Protein AF-A0AA90VCQ7-F1 (afdb_monomer)

Radius of gyration: 19.32 Å; Cα contacts (8 Å, |Δi|>4): 258; chains: 1; bounding box: 56×34×56 Å

Nearest PDB structures (foldseek):
  5odn-assembly1_E  TM=2.043E-01  e=3.892E-01  Salinibacter ruber DSM 13855
  5v8f-assembly1_6  TM=2.383E-01  e=9.990E-01  Saccharomyces cerevisiae S288C
  5fmq-assembly1_A  TM=2.289E-01  e=4.359E+00  Influenza A virus
  3m86-assembly2_B  TM=1.647E-01  e=1.910E+00  Entamoeba histolytica HM-1:IMSS
  6f5p-assembly1_F  TM=1.838E-01  e=8.334E+00  Influenza C virus (C/Johannesburg/1/66)

Foldseek 3Di:
DDDVVVVLVVVVQDDPDPPDDPVLEDEPVVQEDEPPHDQLQRKKWWADKDKDFDSPAWDWDFDWDQDPVRDTDGDTDIGTQIKMKTKIWGFPDDPDPDTDTDPRIHMYMDSAPQASVCCVPVDDPVPPGDMWGFYWDADPVRDIGTHTD

Secondary structure (DSSP, 8-state):
---HHHHHHHHHT--SSTT--GGGB--GGGTEE-TTS-GGGS-EEEEEEEEEEEEEEEEEEEEEEE-TTS-EEEEEEEEEEEEEEEEEEEEEEEETTEEEEPSS-EEEEE--HHHHHHHHHT--GGG-SEEE-EEEEE-TT--EEEEE-

Structure (mmCIF, N/CA/C/O backbone):
data_AF-A0AA90VCQ7-F1
#
_entry.id   AF-A0AA90VCQ7-F1
#
loop_
_atom_site.group_PDB
_atom_site.id
_atom_site.type_symbol
_atom_site.label_atom_id
_atom_site.label_alt_id
_atom_site.label_comp_id
_atom_site.label_asym_id
_atom_site.label_entity_id
_atom_site.label_seq_id
_atom_site.pdbx_PDB_ins_code
_atom_site.Cartn_x
_atom_site.Cartn_y
_atom_site.Cartn_z
_atom_site.occupancy
_atom_site.B_iso_or_equiv
_atom_site.auth_seq_id
_atom_site.auth_comp_id
_atom_site.auth_asym_id
_atom_site.auth_atom_id
_atom_site.pdbx_PDB_model_num
ATOM 1 N N . MET A 1 1 ? -37.667 10.766 -3.339 1.00 46.12 1 MET A N 1
ATOM 2 C CA . MET A 1 1 ? -37.133 10.144 -2.107 1.00 46.12 1 MET A CA 1
ATOM 3 C C . MET A 1 1 ? -36.190 9.017 -2.509 1.00 46.12 1 MET A C 1
ATOM 5 O O . MET A 1 1 ? -36.651 7.991 -3.000 1.00 46.12 1 MET A O 1
ATOM 9 N N . GLU A 1 2 ? -34.876 9.221 -2.417 1.00 44.97 2 GLU A N 1
ATOM 10 C CA . GLU A 1 2 ? -33.913 8.156 -2.721 1.00 44.97 2 GLU A CA 1
ATOM 11 C C . GLU A 1 2 ? -33.867 7.127 -1.586 1.00 44.97 2 GLU A C 1
ATOM 13 O O . GLU A 1 2 ? -33.763 7.473 -0.413 1.00 44.97 2 GLU A O 1
ATOM 18 N N . ARG A 1 3 ? -33.965 5.838 -1.935 1.00 47.00 3 ARG A N 1
ATOM 19 C CA . ARG A 1 3 ? -33.907 4.733 -0.968 1.00 47.00 3 ARG A CA 1
ATOM 20 C C . ARG A 1 3 ? -32.536 4.707 -0.282 1.00 47.00 3 ARG A C 1
ATOM 22 O O . ARG A 1 3 ? -31.514 4.746 -0.963 1.00 47.00 3 ARG A O 1
ATOM 29 N N . PHE A 1 4 ? -32.509 4.525 1.040 1.00 52.91 4 PHE A N 1
ATOM 30 C CA . PHE A 1 4 ? -31.293 4.478 1.872 1.00 52.91 4 PHE A CA 1
ATOM 31 C C . PHE A 1 4 ? -30.213 3.516 1.329 1.00 52.91 4 PHE A C 1
ATOM 33 O O . PHE A 1 4 ? -29.022 3.813 1.369 1.00 52.91 4 PHE A O 1
ATOM 40 N N . GLY A 1 5 ? -30.619 2.405 0.701 1.00 51.59 5 GLY A N 1
ATOM 41 C CA . GLY A 1 5 ? -29.701 1.471 0.038 1.00 51.59 5 GLY A CA 1
ATOM 42 C C . GLY A 1 5 ? -28.903 2.063 -1.139 1.00 51.59 5 GLY A C 1
ATOM 43 O O . GLY A 1 5 ? -27.759 1.661 -1.352 1.00 51.59 5 GLY A O 1
ATOM 44 N N . LYS A 1 6 ? -29.449 3.044 -1.877 1.00 53.03 6 LYS A N 1
ATOM 45 C CA . LYS A 1 6 ? -28.712 3.783 -2.923 1.00 53.03 6 LYS A CA 1
ATOM 46 C C . LYS A 1 6 ? -27.682 4.736 -2.311 1.00 53.03 6 LYS A C 1
ATOM 48 O O . LYS A 1 6 ? -26.546 4.759 -2.772 1.00 53.03 6 LYS A O 1
ATOM 53 N N . LEU A 1 7 ? -28.036 5.422 -1.224 1.00 50.53 7 LEU A N 1
ATOM 54 C CA . LEU A 1 7 ? -27.128 6.294 -0.464 1.00 50.53 7 LEU A CA 1
ATOM 55 C C . LEU A 1 7 ? -25.954 5.517 0.152 1.00 50.53 7 LEU A C 1
ATOM 57 O O . LEU A 1 7 ? -24.810 5.961 0.080 1.00 50.53 7 LEU A O 1
ATOM 61 N N . VAL A 1 8 ? -26.204 4.321 0.693 1.00 51.72 8 VAL A N 1
ATOM 62 C CA . VAL A 1 8 ? -25.148 3.442 1.227 1.00 51.72 8 VAL A CA 1
ATOM 63 C C . VAL A 1 8 ? -24.226 2.937 0.111 1.00 51.72 8 VAL A C 1
ATOM 65 O O . VAL A 1 8 ? -23.008 2.946 0.280 1.00 51.72 8 VAL A O 1
ATOM 68 N N . LYS A 1 9 ? -24.769 2.554 -1.055 1.00 50.59 9 LYS A N 1
ATOM 69 C CA . LYS A 1 9 ? -23.951 2.183 -2.224 1.00 50.59 9 LYS A CA 1
ATOM 70 C C . LYS A 1 9 ? -23.121 3.356 -2.750 1.00 50.59 9 LYS A C 1
ATOM 72 O O . LYS A 1 9 ? -21.967 3.139 -3.093 1.00 50.59 9 LYS A O 1
ATOM 77 N N . ALA A 1 10 ? -23.663 4.575 -2.765 1.00 49.78 10 ALA A N 1
ATOM 78 C CA . ALA A 1 10 ? -22.946 5.783 -3.179 1.00 49.78 10 ALA A CA 1
ATOM 79 C C . ALA A 1 10 ? -21.794 6.141 -2.220 1.00 49.78 10 ALA A C 1
ATOM 81 O O . ALA A 1 10 ? -20.706 6.492 -2.668 1.00 49.78 10 ALA A O 1
ATOM 82 N N . ARG A 1 11 ? -21.980 5.963 -0.903 1.00 51.62 11 ARG A N 1
ATOM 83 C CA . ARG A 1 11 ? -20.917 6.169 0.101 1.00 51.62 11 ARG A CA 1
ATOM 84 C C . ARG A 1 11 ? -19.820 5.100 0.041 1.00 51.62 11 ARG A C 1
ATOM 86 O O . ARG A 1 11 ? -18.648 5.440 0.127 1.00 51.62 11 ARG A O 1
ATOM 93 N N . LYS A 1 12 ? -20.179 3.828 -0.183 1.00 52.22 12 LYS A N 1
ATOM 94 C CA . LYS A 1 12 ? -19.223 2.715 -0.396 1.00 52.22 12 LYS A CA 1
ATOM 95 C C . LYS A 1 12 ? -18.449 2.807 -1.721 1.00 52.22 12 LYS A C 1
ATOM 97 O O . LYS A 1 12 ? -17.492 2.079 -1.929 1.00 52.22 12 LYS A O 1
ATOM 102 N N . SER A 1 13 ? -18.898 3.673 -2.624 1.00 55.50 13 SER A N 1
ATOM 103 C CA . SER A 1 13 ? -18.456 3.803 -4.013 1.00 55.50 13 SER A CA 1
ATOM 104 C C . SER A 1 13 ? -17.464 4.946 -4.233 1.00 55.50 13 SER A C 1
ATOM 106 O O . SER A 1 13 ? -17.112 5.215 -5.384 1.00 55.50 13 SER A O 1
ATOM 108 N N . ARG A 1 14 ? -17.085 5.681 -3.186 1.00 70.69 14 ARG A N 1
ATOM 109 C CA . ARG A 1 14 ? -16.245 6.864 -3.351 1.00 70.69 14 ARG A CA 1
ATOM 110 C C . ARG A 1 14 ? -14.819 6.437 -3.654 1.00 70.69 14 ARG A C 1
ATOM 112 O O . ARG A 1 14 ? -14.109 5.980 -2.766 1.00 70.69 14 ARG A O 1
ATOM 119 N N . VAL A 1 15 ? -14.440 6.604 -4.915 1.00 84.12 15 VAL A N 1
ATOM 120 C CA . VAL A 1 15 ? -13.051 6.541 -5.355 1.00 84.12 15 VAL A CA 1
ATOM 121 C C . VAL A 1 15 ? -12.244 7.531 -4.493 1.00 84.12 15 VAL A C 1
ATOM 123 O O . VAL A 1 15 ? -12.715 8.653 -4.284 1.00 84.12 15 VAL A O 1
ATOM 126 N N . PRO A 1 16 ? -11.096 7.127 -3.916 1.00 87.25 16 PRO A N 1
ATOM 127 C CA . PRO A 1 16 ? -10.407 7.928 -2.901 1.00 87.25 16 PRO A CA 1
ATOM 128 C C . PRO A 1 16 ? -9.635 9.116 -3.495 1.00 87.25 16 PRO A C 1
ATOM 130 O O . PRO A 1 16 ? -9.330 10.084 -2.790 1.00 87.25 16 PRO A O 1
ATOM 133 N N . PHE A 1 17 ? -9.352 9.063 -4.795 1.00 90.50 17 PHE A N 1
ATOM 134 C CA . PHE A 1 17 ? -8.559 10.044 -5.524 1.00 90.50 17 PHE A CA 1
ATOM 135 C C . PHE A 1 17 ? -9.380 10.664 -6.654 1.00 90.50 17 PHE A C 1
ATOM 137 O O . PHE A 1 17 ? -10.181 9.991 -7.305 1.00 90.50 17 PHE A O 1
ATOM 144 N N . GLU A 1 18 ? -9.201 11.966 -6.863 1.00 87.12 18 GLU A N 1
ATOM 145 C CA . GLU A 1 18 ? -9.884 12.697 -7.927 1.00 87.12 18 GLU A CA 1
ATOM 146 C C . GLU A 1 18 ? -9.402 12.223 -9.306 1.00 87.12 18 GLU A C 1
ATOM 148 O O . GLU A 1 18 ? -8.233 11.890 -9.487 1.00 87.12 18 GLU A O 1
ATOM 153 N N . GLY A 1 19 ? -10.319 12.148 -10.273 1.00 86.12 19 GLY A N 1
ATOM 154 C CA . GLY A 1 19 ? -10.023 11.699 -11.638 1.00 86.12 19 GLY A CA 1
ATOM 155 C C . GLY A 1 19 ? -9.913 10.180 -11.825 1.00 86.12 19 GLY A C 1
ATOM 156 O O . GLY A 1 19 ? -9.904 9.722 -12.965 1.00 86.12 19 GLY A O 1
ATOM 157 N N . MET A 1 20 ? -9.891 9.387 -10.749 1.00 90.12 20 MET A N 1
ATOM 158 C CA . MET A 1 20 ? -9.843 7.926 -10.849 1.00 90.12 20 MET A CA 1
ATOM 159 C C . MET A 1 20 ? -11.234 7.289 -11.002 1.00 90.12 20 MET A C 1
ATOM 161 O O . MET A 1 20 ? -12.262 7.832 -10.586 1.00 90.12 20 MET A O 1
ATOM 165 N N . GLN A 1 21 ? -11.261 6.086 -11.572 1.00 90.06 21 GLN A N 1
ATOM 166 C CA . GLN A 1 21 ? -12.461 5.289 -11.819 1.00 90.06 21 GLN A CA 1
ATOM 167 C C . GLN A 1 21 ? -12.435 3.988 -11.029 1.00 90.06 21 GLN A C 1
ATOM 169 O O . GLN A 1 21 ? -11.384 3.403 -10.808 1.00 90.06 21 GLN A O 1
ATOM 174 N N . LYS A 1 22 ? -13.609 3.451 -10.690 1.00 87.81 22 LYS A N 1
ATOM 175 C CA . LYS A 1 22 ? -13.716 2.178 -9.956 1.00 87.81 22 LYS A CA 1
ATOM 176 C C . LYS A 1 22 ? -13.043 0.984 -10.620 1.00 87.81 22 LYS A C 1
ATOM 178 O O . LYS A 1 22 ? -12.649 0.064 -9.920 1.00 87.81 22 LYS A O 1
ATOM 183 N N . SER A 1 23 ? -12.964 0.969 -11.945 1.00 90.06 23 SER A N 1
ATOM 184 C CA . SER A 1 23 ? -12.272 -0.082 -12.696 1.00 90.06 23 SER A CA 1
ATOM 185 C C . SER A 1 23 ? -10.775 -0.141 -12.388 1.00 90.06 23 SER A C 1
ATOM 187 O O . SER A 1 23 ? -10.169 -1.186 -12.574 1.00 90.06 23 SER A O 1
ATOM 189 N N . GLN A 1 24 ? -10.192 0.956 -11.896 1.00 93.19 24 GLN A N 1
ATOM 190 C CA . GLN A 1 24 ? -8.792 1.040 -11.476 1.00 93.19 24 GLN A CA 1
ATOM 191 C C . GLN A 1 24 ? -8.569 0.512 -10.052 1.00 93.19 24 GLN A C 1
ATOM 193 O O . GLN A 1 24 ? -7.433 0.498 -9.582 1.00 93.19 24 GLN A O 1
ATOM 198 N N . GLN A 1 25 ? -9.633 0.099 -9.355 1.00 94.69 25 GLN A N 1
ATOM 199 C CA . GLN A 1 25 ? -9.511 -0.498 -8.035 1.00 94.69 25 GLN A CA 1
ATOM 200 C C . GLN A 1 25 ? -8.943 -1.914 -8.130 1.00 94.69 25 GLN A C 1
ATOM 202 O O . GLN A 1 25 ? -9.532 -2.763 -8.797 1.00 94.69 25 GLN A O 1
ATOM 207 N N . GLN A 1 26 ? -7.873 -2.180 -7.389 1.00 94.56 26 GLN A N 1
ATOM 208 C CA . GLN A 1 26 ? -7.269 -3.506 -7.253 1.00 94.56 26 GLN A CA 1
ATOM 209 C C . GLN A 1 26 ? -7.349 -4.029 -5.815 1.00 94.56 26 GLN A C 1
ATOM 211 O O . GLN A 1 26 ? -7.642 -3.283 -4.866 1.00 94.56 26 GLN A O 1
ATOM 216 N N . SER A 1 27 ? -7.143 -5.337 -5.666 1.00 92.50 27 SER A N 1
ATOM 217 C CA . SER A 1 27 ? -6.935 -5.971 -4.369 1.00 92.50 27 SER A CA 1
ATOM 218 C C . SER A 1 27 ? -5.495 -5.746 -3.924 1.00 92.50 27 SER A C 1
ATOM 220 O O . SER A 1 27 ? -4.585 -5.668 -4.742 1.00 92.50 27 SER A O 1
ATOM 222 N N . ILE A 1 28 ? -5.262 -5.700 -2.612 1.00 91.81 28 ILE A N 1
ATOM 223 C CA . ILE A 1 28 ? -3.885 -5.718 -2.102 1.00 91.81 28 ILE A CA 1
ATOM 224 C C . ILE A 1 28 ? -3.162 -7.021 -2.463 1.00 91.81 28 ILE A C 1
ATOM 226 O O . ILE A 1 28 ? -1.953 -7.016 -2.643 1.00 91.81 28 ILE A O 1
ATOM 230 N N . GLU A 1 29 ? -3.903 -8.119 -2.624 1.00 91.88 29 GLU A N 1
ATOM 231 C CA . GLU A 1 29 ? -3.360 -9.417 -3.045 1.00 91.88 29 GLU A CA 1
ATOM 232 C C . GLU A 1 29 ? -2.692 -9.361 -4.424 1.00 91.88 29 GLU A C 1
ATOM 234 O O . GLU A 1 29 ? -1.787 -10.148 -4.678 1.00 91.88 29 GLU A O 1
ATOM 239 N N . ASP A 1 30 ? -3.069 -8.400 -5.273 1.00 91.44 30 ASP A N 1
ATOM 240 C CA . ASP A 1 30 ? -2.511 -8.253 -6.621 1.00 91.44 30 ASP A CA 1
ATOM 241 C C . ASP A 1 30 ? -1.079 -7.683 -6.616 1.00 91.44 30 ASP A C 1
ATOM 243 O O . ASP A 1 30 ? -0.386 -7.765 -7.627 1.00 91.44 30 ASP A O 1
ATOM 247 N N . ILE A 1 31 ? -0.635 -7.098 -5.497 1.00 93.81 31 ILE A N 1
ATOM 248 C CA . ILE A 1 31 ? 0.665 -6.414 -5.380 1.00 93.81 31 ILE A CA 1
ATOM 249 C C . ILE A 1 31 ? 1.560 -6.976 -4.269 1.00 93.81 31 ILE A C 1
ATOM 251 O O . ILE A 1 31 ? 2.641 -6.443 -4.022 1.00 93.81 31 ILE A O 1
ATOM 255 N N . ILE A 1 32 ? 1.108 -8.008 -3.553 1.00 94.88 32 ILE A N 1
ATOM 256 C CA . ILE A 1 32 ? 1.890 -8.596 -2.465 1.00 94.88 32 ILE A CA 1
ATOM 257 C C . ILE A 1 32 ? 3.038 -9.421 -3.048 1.00 94.88 32 ILE A C 1
ATOM 259 O O . ILE A 1 32 ? 2.819 -10.366 -3.802 1.00 94.88 32 ILE A O 1
ATOM 263 N N . CYS A 1 33 ? 4.257 -9.106 -2.618 1.00 95.44 33 CYS A N 1
ATOM 264 C CA . CYS A 1 33 ? 5.422 -9.953 -2.817 1.00 95.44 33 CYS A CA 1
ATOM 265 C C . CYS A 1 33 ? 5.477 -10.996 -1.698 1.00 95.44 33 CYS A C 1
ATOM 267 O O . CYS A 1 33 ? 5.690 -10.662 -0.529 1.00 95.44 33 CYS A O 1
ATOM 269 N N . HIS A 1 34 ? 5.272 -12.266 -2.031 1.00 93.25 34 HIS A N 1
ATOM 270 C CA . HIS A 1 34 ? 5.375 -13.352 -1.064 1.00 93.25 34 HIS A CA 1
ATOM 271 C C . HIS A 1 34 ? 6.832 -13.700 -0.737 1.00 93.25 34 HIS A C 1
ATOM 273 O O . HIS A 1 34 ? 7.754 -13.450 -1.513 1.00 93.25 34 HIS A O 1
ATOM 279 N N . GLU A 1 35 ? 7.034 -14.330 0.421 1.00 87.69 35 GLU A N 1
ATOM 280 C CA . GLU A 1 35 ? 8.355 -14.748 0.887 1.00 87.69 35 GLU A CA 1
ATOM 281 C C . GLU A 1 35 ? 9.054 -15.654 -0.146 1.00 87.69 35 GLU A C 1
ATOM 283 O O . GLU A 1 35 ? 8.521 -16.687 -0.559 1.00 87.69 35 GLU A O 1
ATOM 288 N N . GLY A 1 36 ? 10.255 -15.249 -0.572 1.00 85.44 36 GLY A N 1
ATOM 289 C CA . GLY A 1 36 ? 11.054 -15.953 -1.580 1.00 85.44 36 GLY A CA 1
ATOM 290 C C . GLY A 1 36 ? 10.769 -15.561 -3.035 1.00 85.44 36 GLY A C 1
ATOM 291 O O . GLY A 1 36 ? 11.397 -16.122 -3.934 1.00 85.44 36 GLY A O 1
ATOM 292 N N . GLN A 1 37 ? 9.852 -14.622 -3.287 1.00 91.75 37 GLN A N 1
ATOM 293 C CA . GLN A 1 37 ? 9.671 -14.019 -4.607 1.00 91.75 37 GLN A CA 1
ATOM 294 C C . GLN A 1 37 ? 10.667 -12.877 -4.849 1.00 91.75 37 GLN A C 1
ATOM 296 O O . GLN A 1 37 ? 11.265 -12.333 -3.926 1.00 91.75 37 GLN A O 1
ATOM 301 N N . ASP A 1 38 ? 10.860 -12.552 -6.125 1.00 90.62 38 ASP A N 1
ATOM 302 C CA . ASP A 1 38 ? 11.719 -11.457 -6.568 1.00 90.62 38 ASP A CA 1
ATOM 303 C C . ASP A 1 38 ? 10.988 -10.119 -6.409 1.00 90.62 38 ASP A C 1
ATOM 305 O O . ASP A 1 38 ? 10.065 -9.829 -7.175 1.00 90.62 38 ASP A O 1
ATOM 309 N N . GLU A 1 39 ? 11.405 -9.321 -5.423 1.00 91.44 39 GLU A N 1
ATOM 310 C CA . GLU A 1 39 ? 10.809 -8.021 -5.083 1.00 91.44 39 GLU A CA 1
ATOM 311 C C . GLU A 1 39 ? 10.747 -7.066 -6.283 1.00 91.44 39 GLU A C 1
ATOM 313 O O . GLU A 1 39 ? 9.759 -6.350 -6.447 1.00 91.44 39 GLU A O 1
ATOM 318 N N . ASN A 1 40 ? 11.721 -7.133 -7.196 1.00 91.38 40 ASN A N 1
ATOM 319 C CA . ASN A 1 40 ? 11.770 -6.270 -8.378 1.00 91.38 40 ASN A CA 1
ATOM 320 C C . ASN A 1 40 ? 10.566 -6.460 -9.314 1.00 91.3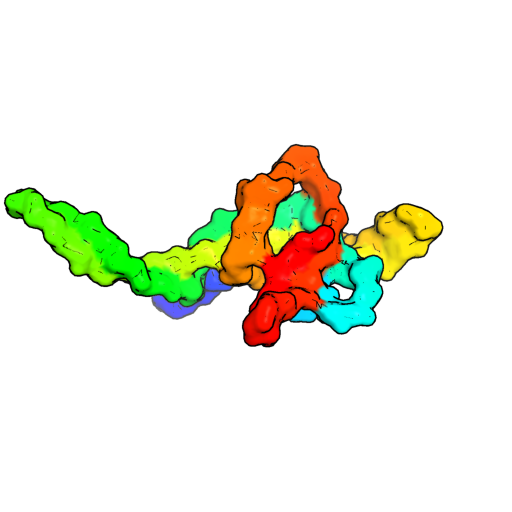8 40 ASN A C 1
ATOM 322 O O . ASN A 1 40 ? 10.248 -5.573 -10.101 1.00 91.38 40 ASN A O 1
ATOM 326 N N . LYS A 1 41 ? 9.875 -7.605 -9.240 1.00 91.75 41 LYS A N 1
ATOM 327 C CA . LYS A 1 41 ? 8.666 -7.884 -10.037 1.00 91.75 41 LYS A CA 1
ATOM 328 C C . LYS A 1 41 ? 7.381 -7.360 -9.399 1.00 91.75 41 LYS A C 1
ATOM 330 O O . LYS A 1 41 ? 6.343 -7.371 -10.052 1.00 91.75 41 LYS A O 1
ATOM 335 N N . PHE A 1 42 ? 7.450 -6.936 -8.141 1.00 95.00 42 PHE A N 1
ATOM 336 C CA . PHE A 1 42 ? 6.317 -6.464 -7.342 1.00 95.00 42 PHE A CA 1
ATOM 337 C C . PHE A 1 42 ? 6.479 -5.001 -6.917 1.00 95.00 42 PHE A C 1
ATOM 339 O O . PHE A 1 42 ? 5.736 -4.517 -6.063 1.00 95.00 42 PHE A O 1
ATOM 346 N N . LEU A 1 43 ? 7.437 -4.291 -7.520 1.00 96.44 43 LEU A N 1
ATOM 347 C CA . LEU A 1 43 ? 7.611 -2.862 -7.316 1.00 96.44 43 LEU A CA 1
ATOM 348 C C . LEU A 1 43 ? 6.348 -2.105 -7.712 1.00 96.44 43 LEU A C 1
ATOM 350 O O . LEU A 1 43 ? 5.782 -2.281 -8.799 1.00 96.44 43 LEU A O 1
ATOM 354 N N . ILE A 1 44 ? 5.942 -1.220 -6.812 1.00 97.12 44 ILE A N 1
ATOM 355 C CA . ILE A 1 44 ? 4.916 -0.222 -7.052 1.00 97.12 44 ILE A CA 1
ATOM 356 C C . ILE A 1 44 ? 5.517 1.168 -6.875 1.00 97.12 44 ILE A C 1
ATOM 358 O O . ILE A 1 44 ? 6.320 1.406 -5.975 1.00 97.12 44 ILE A O 1
ATOM 362 N N . GLN A 1 45 ? 5.086 2.105 -7.709 1.00 97.38 45 GLN A N 1
ATOM 363 C CA . GLN A 1 45 ? 5.362 3.521 -7.522 1.00 97.38 45 GLN A CA 1
ATOM 364 C C . GLN A 1 45 ? 4.167 4.140 -6.820 1.00 97.38 45 GLN A C 1
ATOM 366 O O . GLN A 1 45 ? 3.095 4.259 -7.419 1.00 97.38 45 GLN A O 1
ATOM 371 N N . VAL A 1 46 ? 4.329 4.532 -5.561 1.00 97.06 46 VAL A N 1
ATOM 372 C CA . VAL A 1 46 ? 3.295 5.241 -4.807 1.00 97.06 46 VAL A CA 1
ATOM 373 C C . VAL A 1 46 ? 3.244 6.680 -5.303 1.00 97.06 46 VAL A C 1
ATOM 375 O O . VAL A 1 46 ? 4.234 7.402 -5.262 1.00 97.06 46 VAL A O 1
ATOM 378 N N . ILE A 1 47 ? 2.073 7.091 -5.787 1.00 96.69 47 ILE A N 1
ATOM 379 C CA . ILE A 1 47 ? 1.825 8.423 -6.359 1.00 96.69 47 ILE A CA 1
ATOM 380 C C . ILE A 1 47 ? 1.120 9.319 -5.347 1.00 96.69 47 ILE A C 1
ATOM 382 O O . ILE A 1 47 ? 1.412 10.505 -5.251 1.00 96.69 47 ILE A O 1
ATOM 386 N N . ASP A 1 48 ? 0.158 8.759 -4.615 1.00 96.00 48 ASP A N 1
ATOM 387 C CA . ASP A 1 48 ? -0.592 9.465 -3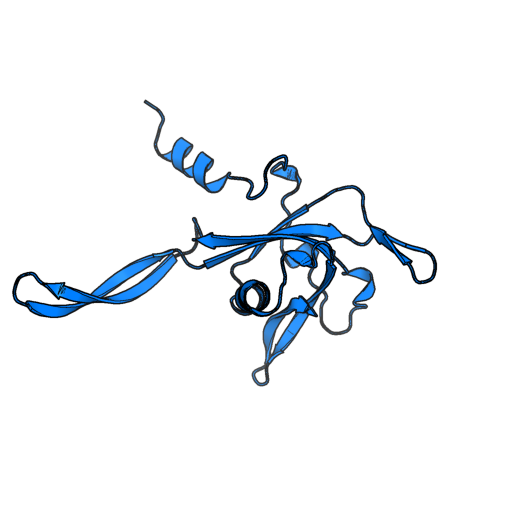.578 1.00 96.00 48 ASP A CA 1
ATOM 388 C C . ASP A 1 48 ? -1.124 8.454 -2.554 1.00 96.00 48 ASP A C 1
ATOM 390 O O . ASP A 1 48 ? -1.348 7.279 -2.866 1.00 96.00 48 ASP A O 1
ATOM 394 N N . TYR A 1 49 ? -1.356 8.902 -1.325 1.00 95.56 49 TYR A N 1
ATOM 395 C CA . TYR A 1 49 ? -1.907 8.069 -0.267 1.00 95.56 49 TYR A CA 1
ATOM 396 C C . TYR A 1 49 ? -2.783 8.867 0.700 1.00 95.56 49 TYR A C 1
ATOM 398 O O . TYR A 1 49 ? -2.582 10.057 0.954 1.00 95.56 49 TYR A O 1
ATOM 406 N N . LYS A 1 50 ? -3.783 8.193 1.274 1.00 93.94 50 LYS A N 1
ATOM 407 C CA . LYS A 1 50 ? -4.696 8.772 2.269 1.00 93.94 50 LYS A CA 1
ATOM 408 C C . LYS A 1 50 ? -5.011 7.769 3.359 1.00 93.94 50 LYS A C 1
ATOM 410 O O . LYS A 1 50 ? -5.313 6.615 3.065 1.00 93.94 50 LYS A O 1
ATOM 415 N N . VAL A 1 51 ? -5.001 8.221 4.606 1.00 92.31 51 VAL A N 1
ATOM 416 C CA . VAL A 1 51 ? -5.482 7.438 5.745 1.00 92.31 51 VAL A CA 1
ATOM 417 C C . VAL A 1 51 ? -6.792 8.048 6.218 1.00 92.31 51 VAL A C 1
ATOM 419 O O . VAL A 1 51 ? -6.815 9.154 6.749 1.00 92.31 51 VAL A O 1
ATOM 422 N N . ASP A 1 52 ? -7.879 7.310 6.020 1.00 88.00 52 ASP A N 1
ATOM 423 C CA . ASP A 1 52 ? -9.243 7.751 6.304 1.00 88.00 52 ASP A CA 1
ATOM 424 C C . ASP A 1 52 ? -9.969 6.743 7.203 1.00 88.00 52 ASP A C 1
ATOM 426 O O . ASP A 1 52 ? -9.529 5.606 7.402 1.00 88.00 52 ASP A O 1
ATOM 430 N N . ASP A 1 53 ? -11.129 7.144 7.717 1.00 86.19 53 ASP A N 1
ATOM 431 C CA . ASP A 1 53 ? -12.026 6.239 8.429 1.00 86.19 53 ASP A CA 1
ATOM 432 C C . ASP A 1 53 ? -12.691 5.249 7.460 1.00 86.19 53 ASP A C 1
ATOM 434 O O . ASP A 1 53 ? -13.208 5.596 6.391 1.00 86.19 53 ASP A O 1
ATOM 438 N N . SER A 1 54 ? -12.697 3.979 7.846 1.00 80.62 54 SER A N 1
ATOM 439 C CA . SER A 1 54 ? -13.318 2.896 7.101 1.00 80.62 54 SER A CA 1
ATOM 440 C C . SER A 1 54 ? -14.835 3.033 7.142 1.00 80.62 54 SER A C 1
ATOM 442 O O . SER A 1 54 ? -15.467 3.126 8.190 1.00 80.62 54 SER A O 1
ATOM 444 N N . VAL A 1 55 ? -15.450 2.987 5.962 1.00 76.38 55 VAL A N 1
ATOM 445 C CA . VAL A 1 55 ? -16.914 3.020 5.815 1.00 76.38 55 VAL A CA 1
ATOM 446 C C . VAL A 1 55 ? -17.540 1.649 6.115 1.00 76.38 55 VAL A C 1
ATOM 448 O O . VAL A 1 55 ? -18.753 1.543 6.306 1.00 76.38 55 VAL A O 1
ATOM 451 N N . ILE A 1 56 ? -16.731 0.584 6.110 1.00 76.12 56 ILE A N 1
ATOM 452 C CA . ILE A 1 56 ? -17.189 -0.809 6.190 1.00 76.12 5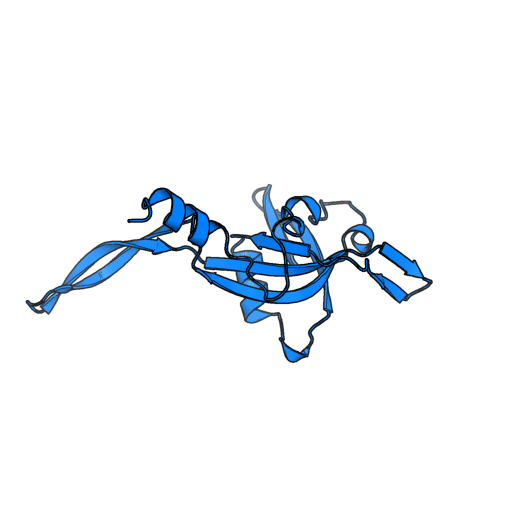6 ILE A CA 1
ATOM 453 C C . ILE A 1 56 ? -16.768 -1.442 7.512 1.00 76.12 56 ILE A C 1
ATOM 455 O O . ILE A 1 56 ? -17.594 -2.060 8.179 1.00 76.12 56 ILE A O 1
ATOM 459 N N . GLU A 1 57 ? -15.498 -1.291 7.880 1.00 79.31 57 GLU A N 1
ATOM 460 C CA . GLU A 1 57 ? -14.953 -1.907 9.081 1.00 79.31 57 GLU A CA 1
ATOM 461 C C . GLU A 1 57 ? -15.086 -0.977 10.277 1.00 79.31 57 GLU A C 1
ATOM 463 O O . GLU A 1 57 ? -14.695 0.189 10.234 1.00 79.31 57 GLU A O 1
ATOM 468 N N . LYS A 1 58 ? -15.607 -1.526 11.367 1.00 85.69 58 LYS A N 1
ATOM 469 C CA . LYS A 1 58 ? -15.786 -0.820 12.626 1.00 85.69 58 LYS A CA 1
ATOM 470 C C . LYS A 1 58 ? -15.242 -1.664 13.767 1.00 85.6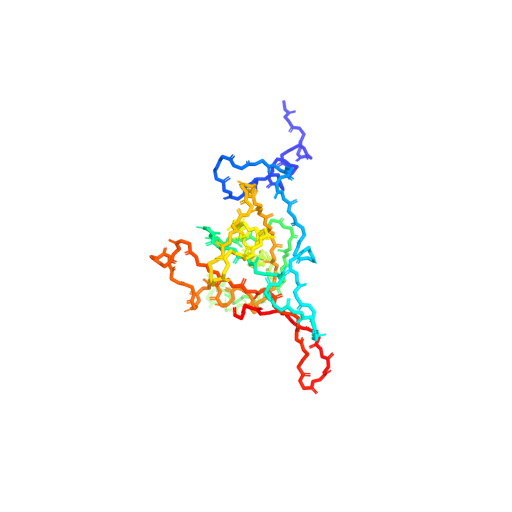9 58 LYS A C 1
ATOM 472 O O . LYS A 1 58 ? -15.078 -2.878 13.634 1.00 85.69 58 LYS A O 1
ATOM 477 N N . GLU A 1 59 ? -14.936 -1.018 14.872 1.00 87.75 59 GLU A N 1
ATOM 478 C CA . GLU A 1 59 ? -14.515 -1.644 16.113 1.00 87.75 59 GLU A CA 1
ATOM 479 C C . GLU A 1 59 ? -15.308 -1.079 17.286 1.00 87.75 59 GLU A C 1
ATOM 481 O O . GLU A 1 59 ? -15.757 0.066 17.263 1.00 87.75 59 GLU A O 1
ATOM 486 N N . VAL A 1 60 ? -15.514 -1.916 18.301 1.00 86.94 60 VAL A N 1
ATOM 487 C CA . VAL A 1 60 ? -16.127 -1.492 19.557 1.00 86.94 60 VAL A CA 1
ATOM 488 C C . VAL A 1 60 ? -15.002 -1.068 20.485 1.00 86.94 60 VAL A C 1
ATOM 490 O O . VAL A 1 60 ? -14.167 -1.889 20.865 1.00 86.94 60 VAL A O 1
ATOM 493 N N . VAL A 1 61 ? -14.981 0.213 20.825 1.00 86.56 61 VAL A N 1
ATOM 494 C CA . VAL A 1 61 ? -14.001 0.818 21.725 1.00 86.56 61 VAL A CA 1
ATOM 495 C C . VAL A 1 61 ? -14.706 1.187 23.019 1.00 86.56 61 VAL A C 1
ATOM 497 O O . VAL A 1 61 ? -15.833 1.683 23.003 1.00 86.56 61 VAL A O 1
ATOM 500 N N . GLN A 1 62 ? -14.051 0.934 24.145 1.00 86.81 62 GLN A N 1
ATOM 501 C CA . GLN A 1 62 ? -14.520 1.414 25.436 1.00 86.81 62 GLN A CA 1
ATOM 502 C C . GLN A 1 62 ? -14.001 2.832 25.643 1.00 86.81 62 GLN A C 1
ATOM 504 O O . GLN A 1 62 ? -12.795 3.063 25.587 1.00 86.81 62 GLN A O 1
ATOM 509 N N . VAL A 1 63 ? -14.918 3.775 25.832 1.00 86.31 63 VAL A N 1
ATOM 510 C CA . VAL A 1 63 ? -14.613 5.196 25.997 1.00 86.31 63 VAL A CA 1
ATOM 511 C C . VAL A 1 63 ? -15.139 5.636 27.350 1.00 86.31 63 VAL A C 1
ATOM 513 O O . VAL A 1 63 ? -16.265 5.306 27.717 1.00 86.31 63 VAL A O 1
ATOM 516 N N . GLU A 1 64 ? -14.324 6.370 28.092 1.00 85.19 64 GLU A N 1
ATOM 517 C CA . GLU A 1 64 ? -14.765 7.017 29.319 1.00 85.19 64 GLU A CA 1
ATOM 518 C C . GLU A 1 64 ? -15.632 8.225 28.961 1.00 85.19 64 GLU A C 1
ATOM 520 O O . GLU A 1 64 ? -15.180 9.162 28.304 1.00 85.19 64 GLU A O 1
ATOM 525 N N . GLU A 1 65 ? -16.897 8.190 29.368 1.00 85.12 65 GLU A N 1
ATOM 526 C CA . GLU A 1 65 ? -17.808 9.324 29.270 1.00 85.12 65 GLU A CA 1
ATOM 527 C C . GLU A 1 65 ? -18.124 9.850 30.660 1.00 85.12 65 GLU A C 1
ATOM 529 O O . GLU A 1 65 ? -18.538 9.101 31.544 1.00 85.12 65 GLU A O 1
ATOM 534 N N . THR A 1 66 ? -17.961 11.156 30.840 1.00 82.12 66 THR A N 1
ATOM 535 C CA . THR A 1 66 ? -18.440 11.843 32.034 1.00 82.12 66 THR A CA 1
ATOM 536 C C . THR A 1 66 ? -19.914 12.177 31.846 1.00 82.12 66 THR A C 1
ATOM 538 O O . THR A 1 66 ? -20.282 12.944 30.952 1.00 82.12 66 THR A O 1
ATOM 541 N N . ALA A 1 67 ? -20.765 11.575 32.669 1.00 79.69 67 ALA A N 1
ATOM 542 C CA . ALA A 1 67 ? -22.187 11.862 32.711 1.00 79.69 67 ALA A CA 1
ATOM 543 C C . ALA A 1 67 ? -22.451 13.262 33.293 1.00 79.69 67 ALA A C 1
ATOM 545 O O . ALA A 1 67 ? -21.586 13.899 33.894 1.00 79.69 67 ALA A O 1
ATOM 546 N N . ALA A 1 68 ? -23.678 13.756 33.111 1.00 80.25 68 ALA A N 1
ATOM 547 C CA . ALA A 1 68 ? -24.082 15.090 33.564 1.00 80.25 68 ALA A CA 1
ATOM 548 C C . ALA A 1 68 ? -24.016 15.274 35.095 1.00 80.25 68 ALA A C 1
ATOM 550 O O . ALA A 1 68 ? -24.024 16.404 35.577 1.00 80.25 68 ALA A O 1
ATOM 551 N N . ASP A 1 69 ? -23.945 14.177 35.850 1.00 82.62 69 ASP A N 1
ATOM 552 C CA . ASP A 1 69 ? -23.769 14.151 37.304 1.00 82.62 69 ASP A CA 1
ATOM 553 C C . ASP A 1 69 ? -22.289 14.154 37.745 1.00 82.62 69 ASP A C 1
ATOM 555 O O . ASP A 1 69 ? -22.003 14.116 38.941 1.00 82.62 69 ASP A O 1
ATOM 559 N N . GLY A 1 70 ? -21.347 14.222 36.797 1.00 78.81 70 GLY A N 1
ATOM 560 C CA . GLY A 1 70 ? -19.906 14.223 37.052 1.00 78.81 70 GLY A CA 1
ATOM 561 C C . GLY A 1 70 ? -19.290 12.834 37.243 1.00 78.81 70 GLY A C 1
ATOM 562 O O . GLY A 1 70 ? -18.084 12.743 37.470 1.00 78.81 70 GLY A O 1
ATOM 563 N N . SER A 1 71 ? -20.072 11.755 37.144 1.00 81.50 71 SER A N 1
ATOM 564 C CA . SER A 1 71 ? -19.552 10.388 37.209 1.00 81.50 71 SER A CA 1
ATOM 565 C C . SER A 1 71 ? -18.964 9.945 35.865 1.00 81.50 71 SER A C 1
ATOM 567 O O . SER A 1 71 ? -19.499 10.259 34.802 1.00 81.50 71 SER A O 1
ATOM 569 N N . THR A 1 72 ? -17.841 9.224 35.895 1.00 83.81 72 THR A N 1
ATOM 570 C CA . THR A 1 72 ? -17.218 8.661 34.688 1.00 83.81 72 THR A CA 1
ATOM 571 C C . THR A 1 72 ? -17.678 7.222 34.497 1.00 83.81 72 THR A C 1
ATOM 573 O O . THR A 1 72 ? -17.502 6.381 35.382 1.00 83.81 72 THR A O 1
ATOM 576 N N . HIS A 1 73 ? -18.235 6.919 33.330 1.00 83.12 73 HIS A N 1
ATOM 577 C CA . HIS A 1 73 ? -18.651 5.577 32.950 1.00 83.12 73 HIS A CA 1
ATOM 578 C C . HIS A 1 73 ? -17.881 5.094 31.728 1.00 83.12 73 HIS A C 1
ATOM 580 O O . HIS A 1 73 ? -17.706 5.822 30.754 1.00 83.12 73 HIS A O 1
ATOM 586 N N . LEU A 1 74 ? -17.460 3.830 31.763 1.00 85.25 74 LEU A N 1
ATOM 587 C CA . LEU A 1 74 ? -16.931 3.154 30.588 1.00 85.25 74 LEU A CA 1
ATOM 588 C C . LEU A 1 74 ? -18.102 2.764 29.678 1.00 85.25 74 LEU A C 1
ATOM 590 O O . LEU A 1 74 ? -18.885 1.868 30.003 1.00 85.25 74 LEU A O 1
ATOM 594 N N . VAL A 1 75 ? -18.223 3.425 28.531 1.00 86.94 75 VAL A N 1
ATOM 595 C CA . VAL A 1 75 ? -19.278 3.172 27.547 1.00 86.94 75 VAL A CA 1
ATOM 596 C C . VAL A 1 75 ? -18.669 2.509 26.319 1.00 86.94 75 VAL A C 1
ATOM 598 O O . VAL A 1 75 ? -17.657 2.949 25.780 1.00 86.94 75 VAL A O 1
ATOM 601 N N . SER A 1 76 ? -19.291 1.425 25.855 1.00 87.12 76 SER A N 1
ATOM 602 C CA . SER A 1 76 ? -18.889 0.771 24.607 1.00 87.12 76 SER A CA 1
ATOM 603 C C . SER A 1 76 ? -19.475 1.527 23.418 1.00 87.12 76 SER A C 1
ATOM 605 O O . SER A 1 76 ? -20.696 1.610 23.279 1.00 87.12 76 SER A O 1
ATOM 607 N N . LYS A 1 77 ? -18.616 2.066 22.550 1.00 86.38 77 LYS A N 1
ATOM 608 C CA . LYS A 1 77 ? -19.006 2.777 21.327 1.00 86.38 77 LYS A CA 1
ATOM 609 C C . LYS A 1 77 ? -18.452 2.094 20.090 1.00 86.38 77 LYS A C 1
ATOM 611 O O . LYS A 1 77 ? -17.312 1.649 20.060 1.00 86.38 77 LYS A O 1
ATOM 616 N N . GLU A 1 78 ? -19.265 2.059 19.043 1.00 87.38 78 GLU A N 1
ATOM 617 C CA . GLU A 1 78 ? -18.859 1.567 17.732 1.00 87.38 78 GLU A CA 1
ATOM 618 C C . GLU A 1 78 ? -18.208 2.708 16.936 1.00 87.38 78 GLU A C 1
ATOM 620 O O . GLU A 1 78 ? -18.860 3.708 16.625 1.00 87.38 78 GLU A O 1
ATOM 625 N N . MET A 1 79 ? -16.924 2.567 16.612 1.00 84.50 79 MET A N 1
ATOM 626 C CA . MET A 1 79 ? -16.142 3.542 15.850 1.00 84.50 79 MET A CA 1
ATOM 627 C C . MET A 1 79 ? -15.602 2.921 14.556 1.00 84.50 79 MET A C 1
ATOM 629 O O . MET A 1 79 ? -15.324 1.722 14.521 1.00 84.50 79 MET A O 1
ATOM 633 N N . PRO A 1 80 ? -15.470 3.690 13.462 1.00 84.94 80 PRO A N 1
ATOM 634 C CA . PRO A 1 80 ? -14.864 3.185 12.235 1.00 84.94 80 PRO A CA 1
ATOM 635 C C . PRO A 1 80 ? -13.370 2.911 12.437 1.00 84.94 80 PRO A C 1
ATOM 637 O O . PRO A 1 80 ? -12.660 3.715 13.039 1.00 84.94 80 PRO A O 1
ATOM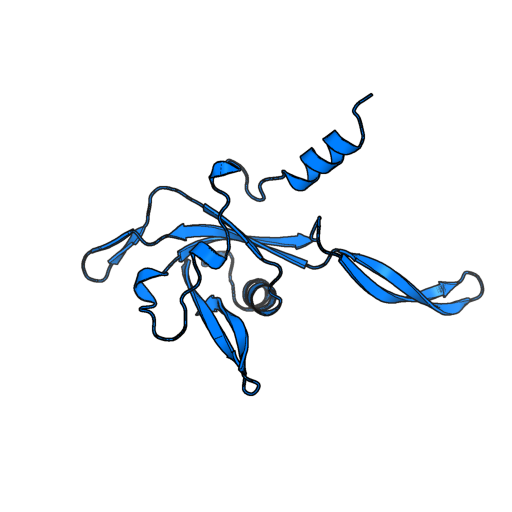 640 N N . LYS A 1 81 ? -12.879 1.794 11.893 1.00 89.88 81 LYS A N 1
ATOM 641 C CA . LYS A 1 81 ? -11.436 1.513 11.864 1.00 89.88 81 LYS A CA 1
ATOM 642 C C . LYS A 1 81 ? -10.732 2.447 10.888 1.00 89.88 81 LYS A C 1
ATOM 644 O O . LYS A 1 81 ? -11.340 2.885 9.917 1.00 89.88 81 LYS A O 1
ATOM 649 N N . LYS A 1 82 ? -9.434 2.684 11.066 1.00 90.19 82 LYS A N 1
ATOM 650 C CA . LYS A 1 82 ? -8.616 3.367 10.050 1.00 90.19 82 LYS A CA 1
ATOM 651 C C . LYS A 1 82 ? -8.366 2.472 8.837 1.00 90.19 82 LYS A C 1
ATOM 653 O O . LYS A 1 82 ? -8.296 1.249 8.953 1.00 90.19 82 LYS A O 1
ATOM 658 N N . ARG A 1 83 ? -8.223 3.098 7.671 1.00 92.50 83 ARG A N 1
ATOM 659 C CA . ARG A 1 83 ? -7.949 2.446 6.390 1.00 92.50 83 ARG A CA 1
ATOM 660 C C . ARG A 1 83 ? -7.002 3.305 5.564 1.00 92.50 83 ARG A C 1
ATOM 662 O O . ARG A 1 83 ? -7.244 4.498 5.397 1.00 92.50 83 ARG A O 1
ATOM 669 N N . LEU A 1 84 ? -5.985 2.677 4.993 1.00 94.75 84 LEU A N 1
ATOM 670 C CA . LEU A 1 84 ? -5.101 3.285 4.007 1.00 94.75 84 LEU A CA 1
ATOM 671 C C . LEU A 1 84 ? -5.698 3.107 2.607 1.00 94.75 84 LEU A C 1
ATOM 673 O O . LEU A 1 84 ? -6.139 2.017 2.237 1.00 94.75 84 LEU A O 1
ATOM 677 N N . SER A 1 85 ? -5.706 4.185 1.837 1.00 95.00 85 SER A N 1
ATOM 678 C CA . SER A 1 85 ? -5.961 4.198 0.401 1.00 95.00 85 SER A CA 1
ATOM 679 C C . SER A 1 85 ? -4.657 4.567 -0.295 1.00 95.00 85 SER A C 1
ATOM 681 O O . SER A 1 85 ? -4.073 5.595 0.041 1.00 95.00 85 SER A O 1
ATOM 683 N N . LEU A 1 86 ? -4.216 3.758 -1.252 1.00 96.00 86 LEU A N 1
ATOM 684 C CA . LEU A 1 86 ? -3.009 4.015 -2.042 1.00 96.00 86 LEU A CA 1
ATOM 685 C C . LEU A 1 86 ? -3.380 4.229 -3.499 1.00 96.00 86 LEU A C 1
ATOM 687 O O . LEU A 1 86 ? -4.204 3.475 -4.012 1.00 96.00 86 LEU A O 1
ATOM 691 N N . ARG A 1 87 ? -2.751 5.206 -4.150 1.00 96.81 87 ARG A N 1
ATOM 692 C CA . ARG A 1 87 ? -2.716 5.391 -5.603 1.00 96.81 87 ARG A CA 1
ATOM 693 C C . ARG A 1 87 ? -1.314 5.060 -6.082 1.00 96.81 87 ARG A C 1
ATOM 695 O O . ARG A 1 87 ? -0.353 5.624 -5.564 1.00 96.81 87 ARG A O 1
ATOM 702 N N . TYR A 1 88 ? -1.198 4.169 -7.055 1.00 97.25 88 TYR A N 1
ATOM 703 C CA . TYR A 1 88 ? 0.098 3.660 -7.485 1.00 97.25 88 TYR A CA 1
ATOM 704 C C . TYR A 1 88 ? 0.115 3.238 -8.955 1.00 97.25 88 TYR A C 1
ATOM 706 O O . TYR A 1 88 ? -0.932 3.107 -9.592 1.00 97.25 88 TYR A O 1
ATOM 714 N N . ARG A 1 89 ? 1.317 3.012 -9.484 1.00 97.12 89 ARG A N 1
ATOM 715 C CA . ARG A 1 89 ? 1.568 2.280 -10.736 1.00 97.12 89 ARG A CA 1
ATOM 716 C C . ARG A 1 89 ? 2.367 1.027 -10.431 1.00 97.12 89 ARG A C 1
ATOM 718 O O . ARG A 1 89 ? 3.103 0.995 -9.451 1.00 97.12 89 ARG A O 1
ATOM 725 N N . ILE A 1 90 ? 2.207 0.012 -11.266 1.00 96.00 90 ILE A N 1
ATOM 726 C CA . ILE A 1 90 ? 2.977 -1.229 -11.178 1.00 96.00 90 ILE A CA 1
ATOM 727 C C . ILE A 1 90 ? 4.177 -1.103 -12.117 1.00 96.00 90 ILE A C 1
ATOM 729 O O . ILE A 1 90 ? 4.081 -0.451 -13.165 1.00 96.00 90 ILE A O 1
ATOM 733 N N . ILE A 1 91 ? 5.306 -1.689 -11.729 1.00 96.25 91 ILE A N 1
ATOM 734 C CA . ILE A 1 91 ? 6.469 -1.812 -12.607 1.00 96.25 91 ILE A CA 1
ATOM 735 C C . ILE A 1 91 ? 6.081 -2.574 -13.884 1.00 96.25 91 ILE A C 1
ATOM 737 O O . ILE A 1 91 ? 5.378 -3.583 -13.841 1.00 96.25 91 ILE A O 1
ATOM 741 N N . ASP A 1 92 ? 6.500 -2.075 -15.041 1.00 95.50 92 ASP A N 1
ATOM 742 C CA . ASP A 1 92 ? 6.352 -2.795 -16.306 1.00 95.50 92 ASP A CA 1
ATOM 743 C C . ASP A 1 92 ? 7.599 -3.647 -16.559 1.00 95.50 92 ASP A C 1
ATOM 745 O O . ASP A 1 92 ? 7.528 -4.871 -16.667 1.00 95.50 92 ASP A O 1
ATOM 749 N N . HIS A 1 93 ? 8.763 -2.997 -16.585 1.00 94.00 93 HIS A N 1
ATOM 750 C CA . HIS A 1 93 ? 10.059 -3.644 -16.748 1.00 94.00 93 HIS A CA 1
ATOM 751 C C . HIS A 1 93 ? 11.201 -2.723 -16.295 1.00 94.00 93 HIS A C 1
ATOM 753 O O . HIS A 1 93 ? 10.995 -1.559 -15.956 1.00 94.00 93 HIS A O 1
ATOM 759 N N . PHE A 1 94 ? 12.422 -3.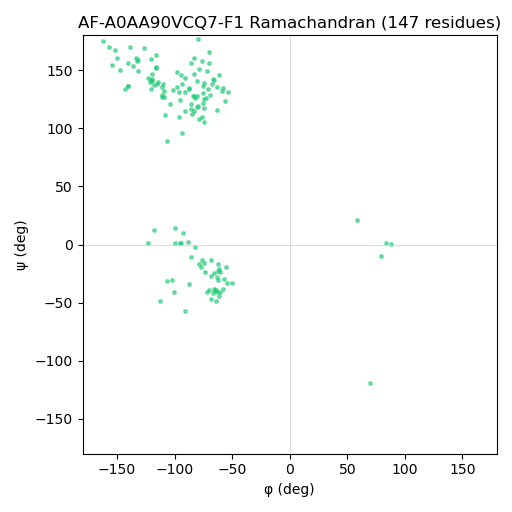256 -16.312 1.00 94.00 94 PHE A N 1
ATOM 760 C CA . PHE A 1 94 ? 13.645 -2.478 -16.141 1.00 94.00 94 PHE A CA 1
ATOM 761 C C . PHE A 1 94 ? 14.302 -2.231 -17.495 1.00 94.00 94 PHE A C 1
ATOM 763 O O . PHE A 1 94 ? 14.491 -3.168 -18.276 1.00 94.00 94 PHE A O 1
ATOM 770 N N . GLU A 1 95 ? 14.699 -0.989 -17.750 1.00 93.50 95 GLU A N 1
ATOM 771 C CA . GLU A 1 95 ? 15.559 -0.623 -18.873 1.00 93.50 95 GLU A CA 1
ATOM 772 C C . GLU A 1 95 ? 16.955 -0.300 -18.320 1.00 93.50 95 GLU A C 1
ATOM 774 O O . GLU A 1 95 ? 17.257 0.816 -17.894 1.00 93.50 95 GLU A O 1
ATOM 779 N N . GLY A 1 96 ? 17.802 -1.330 -18.230 1.00 90.44 96 GLY A N 1
ATOM 780 C CA . GLY A 1 96 ? 19.076 -1.244 -17.513 1.00 90.44 96 GLY A CA 1
ATOM 781 C C . GLY A 1 96 ? 18.857 -1.138 -16.001 1.00 90.44 96 GLY A C 1
ATOM 782 O O . GLY A 1 96 ? 18.284 -2.041 -15.401 1.00 90.44 96 GLY A O 1
ATOM 783 N N . GLU A 1 97 ? 19.317 -0.041 -15.398 1.00 87.94 97 GLU A N 1
ATOM 784 C CA . GLU A 1 97 ? 19.123 0.264 -13.968 1.00 87.94 97 GLU A CA 1
ATOM 785 C C . GLU A 1 97 ? 17.890 1.152 -13.713 1.00 87.94 97 GLU A C 1
ATOM 787 O O . GLU A 1 97 ? 17.622 1.526 -12.576 1.00 87.94 97 GLU A O 1
ATOM 792 N N . SER A 1 98 ? 17.145 1.523 -14.761 1.00 91.12 98 SER A N 1
ATOM 793 C CA . SER A 1 98 ? 15.987 2.417 -14.654 1.00 91.12 98 SER A CA 1
ATOM 794 C C . SER A 1 98 ? 14.666 1.649 -14.601 1.00 91.12 98 SER A C 1
ATOM 796 O O . SER A 1 98 ? 14.426 0.738 -15.394 1.00 91.12 98 SER A O 1
ATOM 798 N N . GLU A 1 99 ? 13.794 2.059 -13.683 1.00 93.69 99 GLU A N 1
ATOM 799 C CA . GLU A 1 99 ? 12.443 1.523 -13.498 1.00 93.69 99 GLU A CA 1
ATOM 800 C C . GLU A 1 99 ? 11.478 2.126 -14.530 1.00 93.69 99 GLU A C 1
ATOM 802 O O . GLU A 1 99 ? 11.260 3.342 -14.559 1.00 93.69 99 GLU A O 1
ATOM 807 N N . VAL A 1 100 ? 10.871 1.281 -15.367 1.00 95.50 100 VAL A N 1
ATOM 808 C CA . VAL A 1 100 ? 9.844 1.690 -16.333 1.00 95.50 100 VAL A CA 1
ATOM 809 C C . VAL A 1 100 ? 8.473 1.275 -15.813 1.00 95.50 100 VAL A C 1
ATOM 811 O O . VAL A 1 100 ? 8.203 0.100 -15.577 1.00 95.50 100 VAL A O 1
ATOM 814 N N . TRP A 1 101 ? 7.589 2.256 -15.641 1.00 96.94 101 TRP A N 1
ATOM 815 C CA . TRP A 1 101 ? 6.278 2.081 -15.016 1.00 96.94 101 TRP A CA 1
ATOM 816 C C . TRP A 1 101 ? 5.159 1.914 -16.035 1.00 96.94 101 TRP A C 1
ATOM 818 O O . TRP A 1 101 ? 5.155 2.554 -17.090 1.00 96.94 101 TRP A O 1
ATOM 828 N N . GLN A 1 102 ? 4.140 1.138 -15.669 1.00 95.69 102 GLN A N 1
ATOM 829 C CA . GLN A 1 102 ? 2.908 1.073 -16.446 1.00 95.69 102 GLN A CA 1
ATOM 830 C C . GLN A 1 102 ? 2.226 2.448 -16.517 1.00 95.69 102 GLN A C 1
ATOM 832 O O . GLN A 1 102 ? 2.244 3.238 -15.574 1.00 95.69 102 GLN A O 1
ATOM 837 N N . THR A 1 103 ? 1.577 2.732 -17.647 1.00 93.12 103 THR A N 1
ATOM 838 C CA . THR A 1 103 ? 0.858 4.001 -17.860 1.00 93.12 103 THR A CA 1
ATOM 839 C C . THR A 1 103 ? -0.451 4.080 -17.077 1.00 93.12 103 THR A C 1
ATO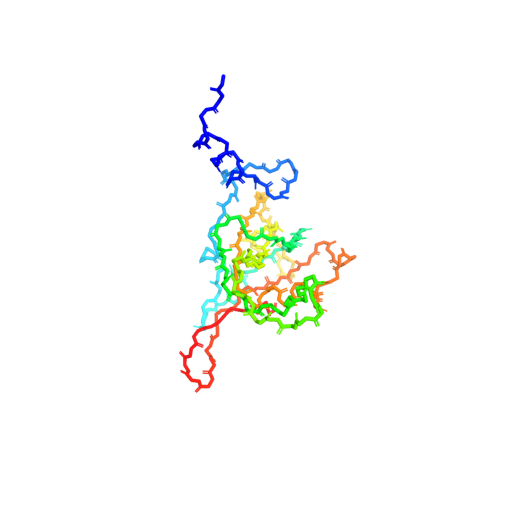M 841 O O . THR A 1 103 ? -0.944 5.175 -16.799 1.00 93.12 103 THR A O 1
ATOM 844 N N . VAL A 1 104 ? -1.022 2.925 -16.727 1.00 94.44 104 VAL A N 1
ATOM 845 C CA . VAL A 1 104 ? -2.277 2.825 -15.985 1.00 94.44 104 VAL A CA 1
ATOM 846 C C . VAL A 1 104 ? -2.003 2.974 -14.496 1.00 94.44 104 VAL A C 1
ATOM 848 O O . VAL A 1 104 ? -1.177 2.277 -13.916 1.00 94.44 104 VAL A O 1
ATOM 851 N N . GLU A 1 105 ? -2.740 3.882 -13.868 1.00 96.06 105 GLU A N 1
ATOM 852 C CA . GLU A 1 105 ? -2.735 4.033 -12.419 1.00 96.06 105 GLU A CA 1
ATOM 853 C C . GLU A 1 105 ? -3.820 3.178 -11.783 1.00 96.06 105 GLU A C 1
ATOM 855 O O . GLU A 1 105 ? -4.946 3.086 -12.283 1.00 96.06 105 GLU A O 1
ATOM 860 N N . HIS A 1 106 ? -3.492 2.624 -10.630 1.00 96.50 106 HIS A N 1
ATOM 861 C CA . HIS A 1 106 ? -4.359 1.792 -9.822 1.00 96.50 106 HIS A CA 1
ATOM 862 C C . HIS A 1 106 ? -4.547 2.412 -8.448 1.00 96.50 106 HIS A C 1
ATOM 864 O O . HIS A 1 106 ? -3.768 3.260 -8.003 1.00 96.50 106 HIS A O 1
ATOM 870 N N . TYR A 1 107 ? -5.617 2.011 -7.772 1.00 96.12 107 TYR A N 1
ATOM 871 C CA . TYR A 1 107 ? -5.760 2.301 -6.358 1.00 96.12 107 TYR A CA 1
ATOM 872 C C . TYR A 1 107 ? -6.267 1.092 -5.592 1.00 96.12 107 TYR A C 1
ATOM 874 O O . TYR A 1 107 ? -6.989 0.253 -6.125 1.00 96.12 107 TYR A O 1
ATOM 882 N N . LEU A 1 108 ? -5.938 1.029 -4.310 1.00 94.88 108 LEU A N 1
ATOM 883 C CA . LEU A 1 108 ? -6.421 -0.023 -3.422 1.00 94.88 108 LEU A CA 1
ATOM 884 C C . LEU A 1 108 ? -6.798 0.532 -2.057 1.00 94.88 108 LEU A C 1
ATOM 886 O O . LEU A 1 108 ? -6.495 1.677 -1.714 1.00 94.88 108 LEU A O 1
ATOM 890 N N . TYR A 1 109 ? -7.444 -0.321 -1.269 1.00 93.06 109 TYR A N 1
ATOM 891 C CA . TYR A 1 109 ? -7.719 -0.080 0.138 1.00 93.06 109 TYR A CA 1
ATOM 892 C C . TYR A 1 109 ? -7.106 -1.179 0.996 1.00 93.06 109 TYR A C 1
ATOM 894 O O . TYR A 1 109 ? -7.241 -2.357 0.672 1.00 93.06 109 TYR A O 1
ATOM 902 N N . THR A 1 110 ? -6.531 -0.815 2.139 1.00 92.50 110 THR A N 1
ATOM 903 C CA . THR A 1 110 ? -6.055 -1.784 3.128 1.00 92.50 110 THR A CA 1
ATOM 904 C C . THR A 1 110 ? -6.338 -1.332 4.557 1.00 92.50 110 THR A C 1
ATOM 906 O O . THR A 1 110 ? -6.162 -0.169 4.915 1.00 92.50 110 THR A O 1
ATOM 909 N N . GLY A 1 111 ? -6.813 -2.272 5.376 1.00 91.44 111 GLY A N 1
ATOM 910 C CA . G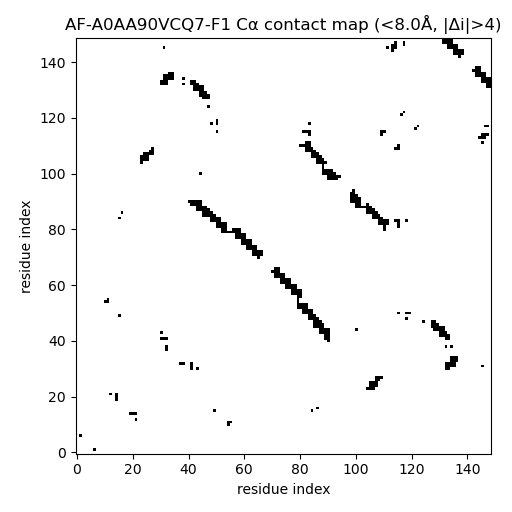LY A 1 111 ? -6.973 -2.117 6.826 1.00 91.44 111 GLY A CA 1
ATOM 911 C C . GLY A 1 111 ? -5.758 -2.613 7.618 1.00 91.44 111 GLY A C 1
ATOM 912 O O . GLY A 1 111 ? -5.844 -2.778 8.835 1.00 91.44 111 GLY A O 1
ATOM 913 N N . SER A 1 112 ? -4.639 -2.920 6.947 1.00 92.69 112 SER A N 1
ATOM 914 C CA . SER A 1 112 ? -3.427 -3.399 7.615 1.00 92.69 112 SER A CA 1
ATOM 915 C C . SER A 1 112 ? -2.879 -2.325 8.549 1.00 92.69 112 SER A C 1
ATOM 917 O O . SER A 1 112 ? -2.440 -1.270 8.099 1.00 92.69 112 SER A O 1
ATOM 919 N N . LYS A 1 113 ? -2.866 -2.616 9.855 1.00 92.31 113 LYS A N 1
ATOM 920 C CA . LYS A 1 113 ? -2.344 -1.692 10.870 1.00 92.31 113 LYS A CA 1
ATOM 921 C C . LYS A 1 113 ? -0.885 -1.312 10.617 1.00 92.31 113 LYS A C 1
ATOM 923 O O . LYS A 1 113 ? -0.544 -0.160 10.812 1.00 92.31 113 LYS A O 1
ATOM 928 N N . ILE A 1 114 ? -0.064 -2.260 10.158 1.00 94.81 114 ILE A N 1
ATOM 929 C CA . ILE A 1 114 ? 1.362 -2.021 9.889 1.00 94.81 114 ILE A CA 1
ATOM 930 C C . ILE A 1 114 ? 1.530 -1.088 8.689 1.00 94.81 114 ILE A C 1
ATOM 932 O O . ILE A 1 114 ? 2.245 -0.105 8.791 1.00 94.81 114 ILE A O 1
ATOM 936 N N . LEU A 1 115 ? 0.814 -1.337 7.587 1.00 96.00 115 LEU A N 1
ATOM 937 C CA . LEU A 1 115 ? 0.898 -0.466 6.409 1.00 96.00 115 LEU A CA 1
ATOM 938 C C . LEU A 1 115 ? 0.360 0.940 6.703 1.00 96.00 115 LEU A C 1
ATOM 940 O O . LEU A 1 115 ? 0.927 1.921 6.240 1.00 96.00 115 LEU A O 1
ATOM 944 N N . ILE A 1 116 ? -0.724 1.049 7.478 1.00 95.56 116 ILE A N 1
ATOM 945 C CA . ILE A 1 116 ? -1.256 2.347 7.915 1.00 95.56 116 ILE A CA 1
ATOM 946 C C . ILE A 1 116 ? -0.222 3.097 8.763 1.00 95.56 116 ILE A C 1
ATOM 948 O O . ILE A 1 116 ? -0.039 4.291 8.561 1.00 95.56 116 ILE A O 1
ATOM 952 N N . ASP A 1 117 ? 0.435 2.409 9.696 1.00 95.56 117 ASP A N 1
ATOM 953 C CA . ASP A 1 117 ? 1.443 3.001 10.576 1.00 95.56 117 ASP A CA 1
ATOM 954 C C . ASP A 1 117 ? 2.662 3.504 9.787 1.00 95.56 117 ASP A C 1
ATOM 956 O O . ASP A 1 117 ? 3.024 4.671 9.911 1.00 95.56 117 ASP A O 1
ATOM 960 N N . GLN A 1 118 ? 3.211 2.685 8.883 1.00 95.25 118 GLN A N 1
ATOM 961 C CA . GLN A 1 118 ? 4.311 3.098 8.003 1.00 95.25 118 GLN A CA 1
ATOM 962 C C . GLN A 1 118 ? 3.913 4.280 7.107 1.00 95.25 118 GLN A C 1
ATOM 964 O O . GLN A 1 118 ? 4.663 5.238 6.966 1.00 95.25 118 GLN A O 1
ATOM 969 N N . ALA A 1 119 ? 2.695 4.282 6.558 1.00 94.56 119 ALA A N 1
ATOM 970 C CA . ALA A 1 119 ? 2.227 5.403 5.746 1.00 94.56 119 ALA A CA 1
ATOM 971 C C . ALA A 1 119 ? 2.053 6.711 6.543 1.00 94.56 119 ALA A C 1
ATOM 973 O O . ALA A 1 119 ? 2.076 7.785 5.951 1.00 94.56 119 ALA A O 1
ATOM 974 N N . LEU A 1 120 ? 1.838 6.647 7.861 1.00 93.50 120 LEU A N 1
ATOM 975 C CA . LEU A 1 120 ? 1.702 7.834 8.713 1.00 93.50 120 LEU A CA 1
ATOM 976 C C . LEU A 1 120 ? 3.040 8.346 9.245 1.00 93.50 120 LEU A C 1
ATOM 978 O O . LEU A 1 120 ? 3.178 9.553 9.438 1.00 93.50 120 LEU A O 1
ATOM 982 N N . ASN A 1 121 ? 3.979 7.441 9.520 1.00 94.56 121 ASN A N 1
ATOM 983 C CA . ASN A 1 121 ? 5.219 7.767 10.224 1.00 94.56 121 ASN A CA 1
ATOM 984 C C . ASN A 1 121 ? 6.452 7.781 9.313 1.00 94.56 121 ASN A C 1
ATOM 986 O O . ASN A 1 121 ? 7.361 8.568 9.565 1.00 94.56 121 ASN A O 1
ATOM 990 N N . ASP A 1 122 ? 6.477 6.948 8.269 1.00 93.44 122 ASP A N 1
ATOM 991 C CA . ASP A 1 122 ? 7.654 6.761 7.412 1.00 93.44 122 ASP A CA 1
ATOM 992 C C . ASP A 1 122 ? 7.520 7.511 6.077 1.00 93.44 122 ASP A C 1
ATOM 994 O O . ASP A 1 122 ? 8.518 7.945 5.511 1.00 93.44 122 ASP A O 1
ATOM 998 N N . PHE A 1 123 ? 6.300 7.681 5.550 1.00 92.50 123 PHE A N 1
ATOM 999 C CA . PHE A 1 123 ? 6.098 8.311 4.240 1.00 92.50 123 PHE A CA 1
ATOM 1000 C C . PHE A 1 123 ? 6.119 9.839 4.319 1.00 92.50 123 PHE A C 1
ATOM 1002 O O . PHE A 1 123 ? 5.279 10.455 4.981 1.00 92.50 123 PHE A O 1
ATOM 1009 N N . CYS A 1 124 ? 6.972 10.468 3.514 1.00 90.56 124 CYS A N 1
ATOM 1010 C CA . CYS A 1 124 ? 6.952 11.909 3.297 1.00 90.56 124 CYS A CA 1
ATOM 1011 C C . CYS A 1 124 ? 6.166 12.266 2.027 1.00 90.56 124 CYS A C 1
ATOM 1013 O O . CYS A 1 124 ? 6.397 11.708 0.956 1.00 90.56 124 CYS A O 1
ATOM 1015 N N . ARG A 1 125 ? 5.236 13.228 2.114 1.00 89.31 125 ARG A N 1
ATOM 1016 C CA . ARG A 1 125 ? 4.478 13.675 0.928 1.00 89.31 125 ARG A CA 1
ATOM 1017 C C . ARG A 1 125 ? 5.334 14.416 -0.095 1.00 89.31 125 ARG A C 1
ATOM 1019 O O . ARG A 1 125 ? 5.002 14.371 -1.274 1.00 89.31 125 ARG A O 1
ATOM 1026 N N . ASP A 1 126 ? 6.411 15.060 0.344 1.00 91.81 126 ASP A N 1
ATOM 1027 C CA . ASP A 1 126 ? 7.324 15.794 -0.539 1.00 91.81 126 ASP A CA 1
ATOM 1028 C C . ASP A 1 126 ? 8.246 14.853 -1.337 1.00 91.81 126 ASP A C 1
ATOM 1030 O O . ASP A 1 126 ? 8.866 15.275 -2.308 1.00 91.81 126 ASP A O 1
ATOM 1034 N N . GLU A 1 127 ? 8.309 13.573 -0.953 1.00 91.94 127 GLU A N 1
ATOM 1035 C CA . GLU A 1 127 ? 9.085 12.526 -1.631 1.00 91.94 127 GLU A CA 1
ATOM 1036 C C . GLU A 1 127 ? 8.240 11.719 -2.629 1.00 91.94 127 GLU A C 1
ATOM 1038 O O . GLU A 1 127 ? 8.738 10.794 -3.266 1.00 91.94 127 GLU A O 1
ATOM 1043 N N . LEU A 1 128 ? 6.955 12.053 -2.789 1.00 92.00 128 LEU A N 1
ATOM 1044 C CA . LEU A 1 128 ? 6.111 11.427 -3.801 1.00 92.00 128 LEU A CA 1
ATOM 1045 C C . LEU A 1 128 ? 6.450 11.960 -5.210 1.00 92.00 128 LEU A C 1
ATOM 1047 O O . LEU A 1 128 ? 6.582 13.174 -5.390 1.00 92.00 128 LEU A O 1
ATOM 1051 N N . PRO A 1 129 ? 6.482 11.096 -6.243 1.00 95.19 129 PRO A N 1
ATOM 1052 C CA . PRO A 1 129 ? 6.292 9.648 -6.174 1.00 95.19 129 PRO A CA 1
ATOM 1053 C C . PRO A 1 129 ? 7.573 8.888 -5.782 1.00 95.19 129 PRO A C 1
ATOM 1055 O O . PRO A 1 129 ? 8.661 9.247 -6.226 1.00 95.19 129 PRO A O 1
ATOM 1058 N N . PHE A 1 130 ? 7.428 7.779 -5.049 1.00 95.12 130 PHE A N 1
ATOM 1059 C CA . PHE A 1 130 ? 8.540 6.882 -4.694 1.00 95.12 130 PHE A CA 1
ATOM 1060 C C . PHE A 1 130 ? 8.200 5.408 -4.943 1.00 95.12 130 PHE A C 1
ATOM 1062 O O . PHE A 1 130 ? 7.029 5.023 -4.991 1.00 95.12 130 PHE A O 1
ATOM 1069 N N . SER A 1 131 ? 9.237 4.586 -5.093 1.00 95.31 131 SER A N 1
ATO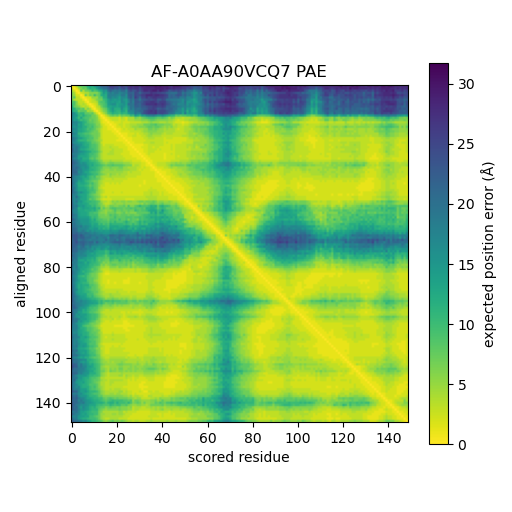M 1070 C CA . SER A 1 131 ? 9.149 3.145 -5.349 1.00 95.31 131 SER A CA 1
ATOM 1071 C C . SER A 1 131 ? 9.205 2.354 -4.039 1.00 95.31 131 SER A C 1
ATOM 1073 O O . SER A 1 131 ? 9.984 2.685 -3.149 1.00 95.31 131 SER A O 1
ATOM 1075 N N . THR A 1 132 ? 8.381 1.317 -3.898 1.00 95.88 132 THR A N 1
ATOM 1076 C CA . THR A 1 132 ? 8.394 0.399 -2.741 1.00 95.88 132 THR A CA 1
ATOM 1077 C C . THR A 1 132 ? 7.764 -0.943 -3.121 1.00 95.88 132 THR A C 1
ATOM 1079 O O . THR A 1 132 ? 7.149 -1.072 -4.183 1.00 95.88 132 THR A O 1
ATOM 1082 N N . VAL A 1 133 ? 7.884 -1.942 -2.250 1.00 96.81 133 VAL A N 1
ATOM 1083 C CA . VAL A 1 133 ? 7.231 -3.251 -2.382 1.00 96.81 133 VAL A CA 1
ATOM 1084 C C . VAL A 1 133 ? 6.369 -3.528 -1.153 1.00 96.81 133 VAL A C 1
ATOM 1086 O O . VAL A 1 133 ? 6.726 -3.183 -0.030 1.00 96.81 133 VAL A O 1
ATOM 1089 N N . VAL A 1 134 ? 5.217 -4.178 -1.345 1.00 96.50 134 VAL A N 1
ATOM 1090 C CA . VAL A 1 134 ? 4.408 -4.695 -0.230 1.00 96.50 134 VAL A CA 1
ATOM 1091 C C . VAL A 1 134 ? 4.788 -6.151 0.023 1.00 96.50 134 VAL A C 1
ATOM 1093 O O . VAL A 1 134 ? 4.277 -7.057 -0.631 1.00 96.50 134 VAL A O 1
ATOM 1096 N N . ALA A 1 135 ? 5.678 -6.393 0.980 1.00 95.75 135 ALA A N 1
ATOM 1097 C CA . ALA A 1 135 ? 6.170 -7.732 1.289 1.00 95.75 135 ALA A CA 1
ATOM 1098 C C . ALA A 1 135 ? 5.278 -8.466 2.309 1.00 95.75 135 ALA A C 1
ATOM 1100 O O . ALA A 1 135 ? 4.908 -7.907 3.350 1.00 95.75 135 ALA A O 1
ATOM 1101 N N . GLU A 1 136 ? 4.969 -9.740 2.048 1.00 94.75 136 GLU A N 1
ATOM 1102 C CA . GLU A 1 136 ? 4.433 -10.675 3.043 1.00 94.75 136 GLU A CA 1
ATOM 1103 C C . GLU A 1 136 ? 5.570 -11.232 3.900 1.00 94.75 136 GLU A C 1
ATOM 1105 O O . GLU A 1 136 ? 6.541 -11.794 3.399 1.00 94.75 136 GLU A O 1
ATOM 1110 N N . LEU A 1 137 ? 5.413 -11.125 5.216 1.00 92.31 137 LEU A N 1
ATOM 1111 C CA . LEU A 1 137 ? 6.362 -11.640 6.192 1.00 92.31 137 LEU A CA 1
ATOM 1112 C C . LEU A 1 137 ? 5.653 -12.403 7.303 1.00 92.31 137 LEU A C 1
ATOM 1114 O O . LEU A 1 137 ? 4.468 -12.212 7.585 1.00 92.31 137 LEU A O 1
ATOM 1118 N N . HIS A 1 138 ? 6.420 -13.241 7.993 1.00 92.06 138 HIS A N 1
ATOM 1119 C CA . HIS A 1 138 ? 5.963 -14.001 9.147 1.00 92.06 138 HIS A CA 1
ATOM 1120 C C . HIS A 1 138 ? 6.634 -13.498 10.426 1.00 92.06 138 HIS A C 1
ATOM 1122 O O . HIS A 1 138 ? 7.842 -13.274 10.477 1.00 92.06 138 HIS A O 1
ATOM 1128 N N . ASN A 1 139 ? 5.857 -13.325 11.497 1.00 88.44 139 ASN A N 1
ATOM 1129 C CA . ASN A 1 139 ? 6.428 -12.993 12.803 1.00 88.44 139 ASN A CA 1
ATOM 1130 C C . ASN A 1 139 ? 6.998 -14.247 13.504 1.00 88.44 139 ASN A C 1
ATOM 1132 O O . ASN A 1 139 ? 6.831 -15.374 13.038 1.00 88.44 139 ASN A O 1
ATOM 1136 N N . LYS A 1 140 ? 7.604 -14.072 14.689 1.00 88.56 140 LYS A N 1
ATOM 1137 C CA . LYS A 1 140 ? 8.137 -15.182 15.516 1.00 88.56 140 LYS A CA 1
ATOM 1138 C C . LYS A 1 140 ? 7.103 -16.272 15.855 1.00 88.56 140 LYS A C 1
ATOM 1140 O O . LYS A 1 140 ? 7.479 -17.388 16.190 1.00 88.56 140 LYS A O 1
ATOM 1145 N N . PHE A 1 141 ? 5.811 -15.960 15.750 1.00 90.31 141 PHE A N 1
ATOM 1146 C CA . PHE A 1 141 ? 4.685 -16.868 15.979 1.00 90.31 141 PHE A CA 1
ATOM 1147 C C . PHE A 1 141 ? 4.093 -17.429 14.674 1.00 90.31 141 PHE A C 1
ATOM 1149 O O . PHE A 1 141 ? 2.982 -17.954 14.690 1.00 90.31 141 PHE A O 1
ATOM 1156 N N . LYS A 1 142 ? 4.799 -17.301 13.540 1.00 87.75 142 LYS A N 1
ATOM 1157 C CA . LYS A 1 142 ? 4.351 -17.705 12.193 1.00 87.75 142 LYS A CA 1
ATOM 1158 C C . LYS A 1 142 ? 3.057 -17.026 11.726 1.00 87.75 142 LYS A C 1
ATOM 1160 O O . LYS A 1 142 ? 2.381 -17.521 10.829 1.00 87.75 142 LYS A O 1
ATOM 1165 N N . LYS A 1 143 ? 2.695 -15.884 12.314 1.00 90.38 143 LYS A N 1
ATOM 1166 C CA . LYS A 1 143 ? 1.560 -15.083 11.854 1.00 90.38 143 LYS A CA 1
ATOM 1167 C C . LYS A 1 143 ? 2.009 -14.187 10.704 1.00 90.38 143 LYS A C 1
ATOM 1169 O O . LYS A 1 143 ? 2.975 -13.440 10.864 1.00 90.38 143 LYS A O 1
ATOM 1174 N N . LYS A 1 144 ? 1.275 -14.256 9.594 1.00 91.88 144 LYS A N 1
ATOM 1175 C CA . LYS A 1 144 ? 1.463 -13.412 8.412 1.00 91.88 144 LYS A CA 1
ATOM 1176 C C . LYS A 1 144 ? 1.156 -11.947 8.708 1.00 91.88 144 LYS A C 1
ATOM 1178 O O . LYS A 1 144 ? 0.194 -11.645 9.425 1.00 91.88 144 LYS A O 1
ATOM 1183 N N . PHE A 1 145 ? 1.952 -11.055 8.138 1.00 92.62 145 PHE A N 1
ATOM 1184 C CA . PHE A 1 145 ? 1.716 -9.619 8.108 1.00 92.62 145 PHE A CA 1
ATOM 1185 C C . PHE A 1 145 ? 2.330 -8.999 6.847 1.00 92.62 145 PHE A C 1
ATOM 1187 O O . PHE A 1 145 ? 3.208 -9.595 6.230 1.00 92.62 145 PHE A O 1
ATOM 1194 N N . TYR A 1 146 ? 1.866 -7.804 6.484 1.00 94.56 146 TYR A N 1
ATOM 1195 C CA . TYR A 1 146 ? 2.339 -7.067 5.311 1.00 94.56 146 TYR A CA 1
ATOM 1196 C C . TYR A 1 146 ? 3.039 -5.785 5.746 1.00 94.56 146 TYR A C 1
ATOM 1198 O O . TYR A 1 146 ? 2.541 -5.115 6.660 1.00 94.56 146 TYR A O 1
ATOM 1206 N N . LYS A 1 147 ? 4.148 -5.441 5.091 1.00 95.06 147 LYS A N 1
ATOM 1207 C CA . LYS A 1 147 ? 4.884 -4.190 5.314 1.00 95.06 147 LYS A CA 1
ATOM 1208 C C . LYS A 1 147 ? 5.393 -3.608 3.990 1.00 95.06 147 LYS A C 1
ATOM 1210 O O . LYS A 1 147 ? 5.585 -4.369 3.045 1.00 95.06 147 LYS A O 1
ATOM 1215 N N . PHE A 1 148 ? 5.640 -2.304 3.952 1.00 95.31 148 PHE A N 1
ATOM 1216 C CA . PHE A 1 148 ? 6.438 -1.680 2.897 1.00 95.31 148 PHE A CA 1
ATOM 1217 C C . PHE A 1 148 ? 7.924 -1.974 3.128 1.00 95.31 148 PHE A C 1
ATOM 1219 O O . PHE A 1 148 ? 8.381 -1.918 4.283 1.00 95.31 148 PHE A O 1
ATOM 1226 N N . THR A 1 149 ? 8.636 -2.328 2.058 1.00 90.19 149 THR A N 1
ATOM 1227 C CA . THR A 1 149 ? 10.095 -2.522 2.008 1.00 90.19 149 THR A CA 1
ATOM 1228 C C . THR A 1 149 ? 10.771 -1.539 1.072 1.00 90.19 149 THR A C 1
ATOM 1230 O O . THR A 1 149 ? 10.094 -1.025 0.144 1.00 90.19 149 THR A O 1
#

Organism: NCBI:txid165179

Sequence (149 aa):
MERFGKLVKARKSRVPFEGMQKSQQQSIEDIICHEGQDENKFLIQVIDYKVDDSVIEKEVVQVEETAADGSTHLVSKEMPKKRLSLRYRIIDHFEGESEVWQTVEHYLYTGSKILIDQALNDFCRDELPFSTVVAELHNKFKKKFYKFT

pLDDT: mean 87.43, std 12.44, range [44.97, 97.38]

Mean predicted aligned error: 7.71 Å

Solvent-accessible surface area (backbone atoms only — not comparable to full-atom values): 8868 Å² total; per-residue (Å²): 134,83,57,66,71,58,57,53,50,54,66,78,59,63,62,93,52,88,95,61,57,75,86,36,55,49,60,60,78,82,43,52,29,51,80,92,57,68,56,83,79,31,30,28,35,41,60,47,76,48,79,43,74,31,92,82,49,64,44,79,43,78,41,81,42,71,45,98,87,71,49,75,42,83,42,82,42,83,42,59,33,66,26,31,36,43,32,29,27,46,56,68,50,68,66,84,94,42,86,38,64,43,89,61,65,36,32,36,66,43,69,50,66,56,44,42,49,44,57,69,75,71,56,58,79,88,58,51,66,41,78,36,30,38,36,44,45,64,48,101,82,70,48,78,47,57,37,79,93